Protein AF-A0A1A0IDU6-F1 (afdb_monomer_lite)

pLDDT: mean 81.53, std 18.9, range [41.06, 97.12]

Radius of gyration: 13.19 Å; chains: 1; bounding box: 35×31×33 Å

Sequence (106 aa):
MSLPLAAIFTNLSGYRHVVATPLLAELARAATFGQVDTVIIDMSAHVAGHIDIAGALVLDPADDLDALEEIARAALGPGARVMSVRSDDLPDGVSAAGLLRFATEG

Secondary structure (DSSP, 8-state):
-PPPHHHHHHHHTTTT-----S-HHHHHHHHHTT-EEEEEEETT---BEEE-TTS-EEE-TT-SSBHHHHHHHHHHTTT-EEEEE-GGGSPTT-SEEEEESSPPP-

Foldseek 3Di:
DDDQLAVVLVVCVVVPWFDFPQDLLVLQQCLLVLFFQEKEFAPPDFFAFAADNNSGTDGDPPHPDGSSVRSVVSNPVSPHHYHHDHPVSHPPPGRMGTGGPDDDDD

Structure (mmCIF, N/CA/C/O backbone):
data_AF-A0A1A0IDU6-F1
#
_entry.id   AF-A0A1A0IDU6-F1
#
loop_
_atom_site.group_PDB
_atom_site.id
_atom_site.type_symbol
_atom_site.label_atom_id
_atom_site.label_alt_id
_atom_site.label_comp_id
_atom_site.label_asym_id
_atom_site.label_entity_id
_atom_site.label_seq_id
_atom_site.pdbx_PDB_ins_code
_atom_site.Cartn_x
_atom_site.Cartn_y
_atom_site.Cartn_z
_atom_site.occupancy
_atom_site.B_iso_or_equiv
_atom_site.auth_seq_id
_atom_site.auth_comp_id
_atom_site.auth_asym_id
_atom_site.auth_atom_id
_atom_site.pdbx_PDB_model_num
ATOM 1 N N . MET A 1 1 ? -13.337 -18.283 19.925 1.00 43.88 1 MET A N 1
ATOM 2 C CA . MET A 1 1 ? -13.246 -18.785 18.539 1.00 43.88 1 MET A CA 1
ATOM 3 C C . MET A 1 1 ? -12.796 -17.609 17.687 1.00 43.88 1 MET A C 1
ATOM 5 O O . MET A 1 1 ? -13.541 -16.643 17.619 1.00 43.88 1 MET A O 1
ATOM 9 N N . SER A 1 2 ? -11.550 -17.605 17.201 1.00 47.34 2 SER A N 1
ATOM 10 C CA . SER A 1 2 ? -11.025 -16.503 16.377 1.00 47.34 2 SER A CA 1
ATOM 11 C C . SER A 1 2 ? -11.641 -16.600 14.986 1.00 47.34 2 SER A C 1
ATOM 13 O O . SER A 1 2 ? -11.644 -17.686 14.412 1.00 47.34 2 SER A O 1
ATOM 15 N N . LEU A 1 3 ? -12.190 -15.504 14.467 1.00 49.91 3 LEU A N 1
ATOM 16 C CA . LEU A 1 3 ? -12.615 -15.447 13.070 1.00 49.91 3 LEU A CA 1
ATOM 17 C C . LEU A 1 3 ? -11.369 -15.426 12.166 1.00 49.91 3 LEU A C 1
ATOM 19 O O . LEU A 1 3 ? -10.355 -14.853 12.576 1.00 49.91 3 LEU A O 1
ATOM 23 N N . PRO A 1 4 ? -11.422 -16.032 10.966 1.00 61.47 4 PRO A N 1
ATOM 24 C CA . PRO A 1 4 ? -10.371 -15.853 9.968 1.00 61.47 4 PRO A CA 1
ATOM 25 C C . PRO A 1 4 ? -10.311 -14.381 9.534 1.00 61.47 4 PRO A C 1
ATOM 27 O O . PRO A 1 4 ? -11.337 -13.694 9.520 1.00 61.47 4 PRO A O 1
ATOM 30 N N . LEU A 1 5 ? -9.122 -13.883 9.187 1.00 55.62 5 LEU A N 1
ATOM 31 C CA . LEU A 1 5 ? -8.897 -12.466 8.860 1.00 55.62 5 LEU A CA 1
ATOM 32 C C . LEU A 1 5 ? -9.762 -12.004 7.672 1.00 55.62 5 LEU A C 1
ATOM 34 O O . LEU A 1 5 ? -10.368 -10.934 7.731 1.00 55.62 5 LEU A O 1
ATOM 38 N N . ALA A 1 6 ? -9.962 -12.867 6.675 1.00 54.88 6 ALA A N 1
ATOM 39 C CA . ALA A 1 6 ? -10.887 -12.639 5.563 1.00 54.88 6 ALA A CA 1
ATOM 40 C C . ALA A 1 6 ? -12.344 -12.391 6.021 1.00 54.88 6 ALA A C 1
ATOM 42 O O . ALA A 1 6 ? -13.056 -11.532 5.487 1.00 54.88 6 ALA A O 1
ATOM 43 N N . ALA A 1 7 ? -12.796 -13.090 7.070 1.00 55.00 7 ALA A N 1
ATOM 44 C CA . ALA A 1 7 ? -14.119 -12.865 7.649 1.00 55.00 7 ALA A CA 1
ATOM 45 C C . ALA A 1 7 ? -14.187 -11.552 8.438 1.00 55.00 7 ALA A C 1
ATOM 47 O O . ALA A 1 7 ? -15.263 -10.967 8.501 1.00 55.00 7 ALA A O 1
ATOM 48 N N . ILE A 1 8 ? -13.073 -11.060 8.995 1.00 59.84 8 ILE A N 1
ATOM 49 C CA . ILE A 1 8 ? -13.001 -9.736 9.632 1.00 59.84 8 ILE A CA 1
ATOM 50 C C . ILE A 1 8 ? -13.205 -8.644 8.579 1.00 59.84 8 ILE A C 1
ATOM 52 O O . ILE A 1 8 ? -14.052 -7.782 8.784 1.00 59.84 8 ILE A O 1
ATOM 56 N N . PHE A 1 9 ? -12.548 -8.719 7.419 1.00 55.53 9 PHE A N 1
ATOM 57 C CA . PHE A 1 9 ? -12.796 -7.786 6.309 1.00 55.53 9 PHE A CA 1
ATOM 58 C C . PHE A 1 9 ? -14.254 -7.795 5.844 1.00 55.53 9 PHE A C 1
ATOM 60 O O . PHE A 1 9 ? -14.873 -6.742 5.684 1.00 55.53 9 PHE A O 1
ATOM 67 N N . THR A 1 10 ? -14.825 -8.992 5.700 1.00 53.00 10 THR A N 1
ATOM 68 C CA . THR A 1 10 ? -16.220 -9.161 5.282 1.00 53.00 10 THR A CA 1
ATOM 69 C C . THR A 1 10 ? -17.189 -8.613 6.338 1.00 53.00 10 THR A C 1
ATOM 71 O O . THR A 1 10 ? -18.144 -7.926 5.991 1.00 53.00 10 THR A O 1
ATOM 74 N N . ASN A 1 11 ? -16.933 -8.825 7.635 1.00 45.28 11 ASN A N 1
ATOM 75 C CA . ASN A 1 11 ? -17.776 -8.291 8.717 1.00 45.28 11 ASN A CA 1
ATOM 76 C C . ASN A 1 11 ? -17.624 -6.772 8.886 1.00 45.28 11 ASN A C 1
ATOM 78 O O . ASN A 1 11 ? -18.594 -6.066 9.156 1.00 45.28 11 ASN A O 1
ATOM 82 N N . LEU A 1 12 ? -16.412 -6.251 8.696 1.00 51.47 12 LEU A N 1
ATOM 83 C CA . LEU A 1 12 ? -16.124 -4.826 8.800 1.00 51.47 12 LEU A CA 1
ATOM 84 C C . LEU A 1 12 ? -16.640 -4.028 7.587 1.00 51.47 12 LEU A C 1
ATOM 86 O O . LEU A 1 12 ? -16.840 -2.823 7.714 1.00 51.47 12 LEU A O 1
ATOM 90 N N . SER A 1 13 ? -16.972 -4.670 6.459 1.00 44.91 13 SER A N 1
ATOM 91 C CA . SER A 1 13 ? -17.731 -4.019 5.375 1.00 44.91 13 SER A CA 1
ATOM 92 C C . SER A 1 13 ? -19.132 -3.552 5.818 1.00 44.91 13 SER A C 1
ATOM 94 O O . SER A 1 13 ? -19.661 -2.583 5.277 1.00 44.91 13 SER A O 1
ATOM 96 N N . GLY A 1 14 ? -19.701 -4.162 6.870 1.00 41.06 14 GLY A N 1
ATOM 97 C CA . GLY A 1 14 ? -20.899 -3.669 7.564 1.00 41.06 14 GLY A CA 1
ATOM 98 C C . GLY A 1 14 ? -20.626 -2.506 8.532 1.00 41.06 14 GLY A C 1
ATOM 99 O O . GLY A 1 14 ? -21.524 -1.719 8.830 1.00 41.06 14 GLY A O 1
ATOM 100 N N . TYR A 1 15 ? -19.377 -2.338 8.977 1.00 41.81 15 TYR A N 1
ATOM 101 C CA . TYR A 1 15 ? -18.899 -1.230 9.809 1.00 41.81 15 TYR A CA 1
ATOM 102 C C . TYR A 1 15 ? -18.290 -0.112 8.951 1.00 41.81 15 TYR A C 1
ATOM 104 O O . TYR A 1 15 ? -17.122 0.209 9.093 1.00 41.81 15 TYR A O 1
ATOM 112 N N . ARG A 1 16 ? -19.098 0.487 8.069 1.00 42.47 16 ARG A N 1
ATOM 113 C CA . ARG A 1 16 ? -18.974 1.827 7.438 1.00 42.47 16 ARG A CA 1
ATOM 114 C C . ARG A 1 16 ? -17.626 2.351 6.883 1.00 42.47 16 ARG A C 1
ATOM 116 O O . ARG A 1 16 ? -17.654 3.441 6.323 1.00 42.47 16 ARG A O 1
ATOM 123 N N . HIS A 1 17 ? -16.494 1.653 6.974 1.00 46.72 17 HIS A N 1
ATOM 124 C CA . HIS A 1 17 ? -15.165 2.203 6.653 1.00 46.72 17 HIS A CA 1
ATOM 125 C C . HIS A 1 17 ? -14.143 1.160 6.157 1.00 46.72 17 HIS A C 1
ATOM 127 O O . HIS A 1 17 ? -12.942 1.424 6.170 1.00 46.72 17 HIS A O 1
ATOM 133 N N . VAL A 1 18 ? -14.582 -0.016 5.694 1.00 41.09 18 VAL A N 1
ATOM 134 C CA . VAL A 1 18 ? -13.692 -0.933 4.959 1.00 41.09 18 VAL A CA 1
ATOM 135 C C . VAL A 1 18 ? -13.839 -0.686 3.480 1.00 41.09 18 VAL A C 1
ATOM 137 O O . VAL A 1 18 ? -14.758 -1.184 2.836 1.00 41.09 18 VAL A O 1
ATOM 140 N N . VAL A 1 19 ? -12.911 0.103 2.955 1.00 42.31 19 VAL A N 1
ATOM 141 C CA . VAL A 1 19 ? -12.672 0.183 1.523 1.00 42.31 19 VAL A CA 1
ATOM 142 C C . VAL A 1 19 ? -11.526 -0.777 1.243 1.00 42.31 19 VAL A C 1
ATOM 144 O O . VAL A 1 19 ? -10.361 -0.437 1.419 1.00 42.31 19 VAL A O 1
ATOM 147 N N . ALA A 1 20 ? -11.856 -2.003 0.844 1.00 44.94 20 ALA A N 1
ATOM 148 C CA . ALA A 1 20 ? -10.885 -2.845 0.165 1.00 44.94 20 ALA A CA 1
ATOM 149 C C . ALA A 1 20 ? -10.649 -2.193 -1.201 1.00 44.94 20 ALA A C 1
ATOM 151 O O . ALA A 1 20 ? -11.410 -2.439 -2.129 1.00 44.94 20 ALA A O 1
ATOM 152 N N . THR A 1 21 ? -9.689 -1.270 -1.297 1.00 48.62 21 THR A N 1
ATOM 153 C CA . THR A 1 21 ? -9.335 -0.629 -2.566 1.00 48.62 21 THR A CA 1
ATOM 154 C C . THR A 1 21 ? -8.742 -1.715 -3.467 1.00 48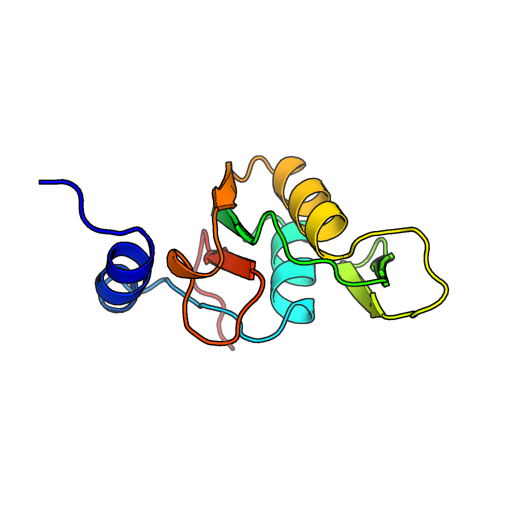.62 21 THR A C 1
ATOM 156 O O . THR A 1 21 ? -7.639 -2.183 -3.172 1.00 48.62 21 THR A O 1
ATOM 159 N N . PRO A 1 22 ? -9.425 -2.152 -4.543 1.00 53.91 22 PRO A N 1
ATOM 160 C CA . PRO A 1 22 ? -8.906 -3.203 -5.422 1.00 53.91 22 PRO A CA 1
ATOM 161 C C . PRO A 1 22 ? -7.662 -2.742 -6.198 1.00 53.91 22 PRO A C 1
ATOM 163 O O . PRO A 1 22 ? -7.018 -3.532 -6.882 1.00 53.91 22 PRO A O 1
ATOM 166 N N . LEU A 1 23 ? -7.322 -1.454 -6.108 1.00 75.88 23 LEU A N 1
ATOM 167 C CA . LEU A 1 23 ? -6.238 -0.824 -6.833 1.00 75.88 23 LEU A CA 1
ATOM 168 C C . LEU A 1 23 ? -5.133 -0.433 -5.852 1.00 75.88 23 LEU A C 1
ATOM 170 O O . LEU A 1 23 ? -5.285 0.497 -5.061 1.00 75.88 23 LEU A O 1
ATOM 174 N N . LEU A 1 24 ? -3.985 -1.104 -5.957 1.00 89.38 24 LEU A N 1
ATOM 175 C CA . LEU A 1 24 ? -2.765 -0.777 -5.208 1.00 89.38 24 LEU A CA 1
ATOM 176 C C . LEU A 1 24 ? -2.394 0.713 -5.297 1.00 89.38 24 LEU A C 1
ATOM 178 O O . LEU A 1 24 ? -1.853 1.266 -4.347 1.00 89.38 24 LEU A O 1
ATOM 182 N N . ALA A 1 25 ? -2.733 1.382 -6.403 1.00 90.81 25 ALA A N 1
ATOM 183 C CA . ALA A 1 25 ? -2.516 2.815 -6.584 1.00 90.81 25 ALA A CA 1
ATOM 184 C C . ALA A 1 25 ? -3.310 3.687 -5.592 1.00 90.81 25 ALA A C 1
ATOM 186 O O . ALA A 1 25 ? -2.793 4.688 -5.096 1.00 90.81 25 ALA A O 1
ATOM 187 N N . GLU A 1 26 ? -4.550 3.314 -5.273 1.00 89.69 26 GLU A N 1
ATOM 188 C CA . GLU A 1 26 ? -5.356 4.031 -4.278 1.00 89.69 26 GLU A CA 1
ATOM 189 C C . GLU A 1 26 ? -4.809 3.797 -2.873 1.00 89.69 26 GLU A C 1
ATOM 191 O O . GLU A 1 26 ? -4.673 4.744 -2.098 1.00 89.69 26 GLU A O 1
ATOM 196 N N . LEU A 1 27 ? -4.432 2.551 -2.571 1.00 91.38 27 LEU A N 1
ATOM 197 C CA . LEU A 1 27 ? -3.835 2.192 -1.290 1.00 91.38 27 LEU A CA 1
ATOM 198 C C . LEU A 1 27 ? -2.500 2.915 -1.070 1.00 91.38 27 LEU A C 1
ATOM 200 O O . LEU A 1 27 ? -2.281 3.461 0.009 1.00 91.38 27 LEU A O 1
ATOM 204 N N . ALA A 1 28 ? -1.647 2.982 -2.097 1.00 94.69 28 ALA A N 1
ATOM 205 C CA . ALA A 1 28 ? -0.398 3.742 -2.092 1.00 94.69 28 ALA A CA 1
ATOM 206 C C . ALA A 1 28 ? -0.646 5.218 -1.767 1.00 94.69 28 ALA A C 1
ATOM 208 O O . ALA A 1 28 ? -0.038 5.774 -0.852 1.00 94.69 28 ALA A O 1
ATOM 209 N N . ARG A 1 29 ? -1.609 5.840 -2.452 1.00 93.56 29 ARG A N 1
ATOM 210 C CA . ARG A 1 29 ? -1.947 7.248 -2.239 1.00 93.56 29 ARG A CA 1
ATOM 211 C C . ARG A 1 29 ? -2.511 7.497 -0.839 1.00 93.56 29 ARG A C 1
ATOM 213 O O . ARG A 1 29 ? -2.085 8.431 -0.161 1.00 93.56 29 ARG A O 1
ATOM 220 N N . ALA A 1 30 ? -3.427 6.648 -0.380 1.00 92.50 30 ALA A N 1
ATOM 221 C CA . ALA A 1 30 ? -3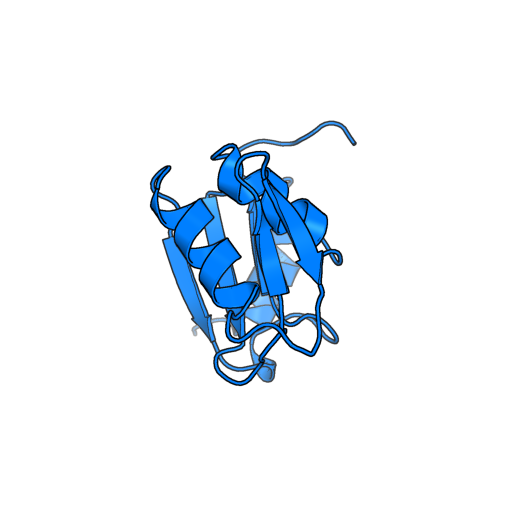.999 6.732 0.960 1.00 92.50 30 ALA A CA 1
ATOM 222 C C . ALA A 1 30 ? -2.930 6.541 2.052 1.00 92.50 30 ALA A C 1
ATOM 224 O O . ALA A 1 30 ? -2.937 7.266 3.051 1.00 92.50 30 ALA A O 1
ATOM 225 N N . ALA A 1 31 ? -1.997 5.603 1.860 1.00 94.44 31 ALA A N 1
ATOM 226 C CA . ALA A 1 31 ? -0.880 5.357 2.768 1.00 94.44 31 ALA A CA 1
ATOM 227 C C . ALA A 1 31 ? 0.037 6.583 2.864 1.00 94.44 31 ALA A C 1
ATOM 229 O O . ALA A 1 31 ? 0.278 7.073 3.968 1.00 94.44 31 ALA A O 1
ATOM 230 N N . THR A 1 32 ? 0.452 7.142 1.723 1.00 95.56 32 THR A N 1
ATOM 231 C CA . THR A 1 32 ? 1.301 8.342 1.658 1.00 95.56 32 THR A CA 1
ATOM 232 C C . THR A 1 32 ? 0.676 9.543 2.366 1.00 95.56 32 THR A C 1
ATOM 234 O O . THR A 1 32 ? 1.375 10.289 3.050 1.00 95.56 32 THR A O 1
ATOM 237 N N . PHE A 1 33 ? -0.645 9.718 2.270 1.00 94.06 33 PHE A N 1
ATOM 238 C CA . PHE A 1 33 ? -1.354 10.814 2.939 1.00 94.06 33 PHE A CA 1
ATOM 239 C C . PHE A 1 33 ? -1.841 10.485 4.360 1.00 94.06 33 PHE A C 1
ATOM 241 O O . PHE A 1 33 ? -2.605 11.257 4.939 1.00 94.06 33 PHE A O 1
ATOM 248 N N . GLY A 1 34 ? -1.413 9.361 4.945 1.00 93.81 34 GLY A N 1
ATOM 249 C CA . GLY A 1 34 ? -1.748 8.992 6.325 1.00 93.81 34 GLY A CA 1
ATOM 250 C C . GLY A 1 34 ? -3.229 8.701 6.560 1.00 93.81 34 GLY A C 1
ATOM 251 O O . GLY A 1 34 ? -3.713 8.815 7.686 1.00 93.81 34 GLY A O 1
ATOM 252 N N . GLN A 1 35 ? -3.954 8.330 5.506 1.00 93.19 35 GLN A N 1
ATOM 253 C CA . GLN A 1 35 ? -5.385 8.032 5.550 1.00 93.19 35 GLN A CA 1
ATOM 254 C C . GLN A 1 35 ? -5.667 6.584 5.961 1.00 93.19 35 GLN A C 1
ATOM 256 O O . GLN A 1 35 ? -6.814 6.246 6.240 1.00 93.19 35 GLN A O 1
ATOM 261 N N . VAL A 1 36 ? -4.641 5.734 6.025 1.00 92.62 36 VAL A N 1
ATOM 262 C CA . VAL A 1 36 ? -4.757 4.311 6.362 1.00 92.62 36 VAL A CA 1
ATOM 263 C C . VAL A 1 36 ? -4.490 4.085 7.853 1.00 92.62 36 VAL A C 1
ATOM 265 O O . VAL A 1 36 ? -3.524 4.600 8.422 1.00 92.62 36 VAL A O 1
ATOM 268 N N . ASP A 1 37 ? -5.373 3.341 8.511 1.00 92.69 37 ASP A N 1
ATOM 269 C CA . ASP A 1 37 ? -5.202 2.845 9.880 1.00 92.69 37 ASP A CA 1
ATOM 270 C C . ASP A 1 37 ? -4.357 1.568 9.892 1.00 92.69 37 ASP A C 1
ATOM 272 O O . ASP A 1 37 ? -3.391 1.464 10.648 1.00 92.69 37 ASP A O 1
ATOM 276 N N . THR A 1 38 ? -4.700 0.617 9.022 1.00 92.62 38 THR A N 1
ATOM 277 C CA . THR A 1 38 ? -4.041 -0.687 8.926 1.00 92.62 38 THR A CA 1
ATOM 278 C C . THR A 1 38 ? -3.860 -1.084 7.460 1.00 92.62 38 THR A C 1
ATOM 280 O O . THR A 1 38 ? -4.818 -1.041 6.691 1.00 92.62 38 THR A O 1
ATOM 283 N N . VAL A 1 39 ? -2.647 -1.491 7.084 1.00 93.25 39 VAL A N 1
ATOM 284 C CA . VAL A 1 39 ? -2.315 -2.139 5.807 1.00 93.25 39 VAL A CA 1
ATOM 285 C C . VAL A 1 39 ? -2.116 -3.629 6.051 1.00 93.25 39 VAL A C 1
ATOM 287 O O . VAL A 1 39 ? -1.433 -4.025 6.997 1.00 93.25 39 VAL A O 1
ATOM 290 N N . ILE A 1 40 ? -2.691 -4.455 5.185 1.00 92.69 40 ILE A N 1
ATOM 291 C CA . ILE A 1 40 ? -2.538 -5.907 5.202 1.00 92.69 40 ILE A CA 1
ATOM 292 C C . ILE A 1 40 ? -1.991 -6.325 3.838 1.00 92.69 40 ILE A C 1
ATOM 294 O O . ILE A 1 40 ? -2.602 -6.000 2.825 1.00 92.69 40 ILE A O 1
ATOM 298 N N . ILE A 1 41 ? -0.847 -7.006 3.812 1.00 93.50 41 ILE A N 1
ATOM 299 C CA . ILE A 1 41 ? -0.163 -7.448 2.586 1.00 93.50 41 ILE A CA 1
ATOM 300 C C . ILE A 1 41 ? -0.017 -8.968 2.564 1.00 93.50 41 ILE A C 1
ATOM 302 O O . ILE A 1 41 ? 0.216 -9.586 3.608 1.00 93.50 41 ILE A O 1
ATOM 306 N N . ASP A 1 42 ? -0.125 -9.568 1.381 1.00 92.69 42 ASP A N 1
ATOM 307 C CA . ASP A 1 42 ? 0.246 -10.966 1.172 1.00 92.69 42 ASP A CA 1
ATOM 308 C C . ASP A 1 42 ? 1.768 -11.104 1.265 1.00 92.69 42 ASP A C 1
ATOM 310 O O . ASP A 1 42 ? 2.512 -10.504 0.496 1.00 92.69 42 ASP A O 1
ATOM 314 N N . MET A 1 43 ? 2.231 -11.929 2.199 1.00 91.19 43 MET A N 1
ATOM 315 C CA . MET A 1 43 ? 3.648 -12.197 2.439 1.00 91.19 43 MET A CA 1
ATOM 316 C C . MET A 1 43 ? 4.356 -12.932 1.298 1.00 91.19 43 MET A C 1
ATOM 318 O O . MET A 1 43 ? 5.577 -13.057 1.320 1.00 91.19 43 MET A O 1
ATOM 322 N N . SER A 1 44 ? 3.592 -13.521 0.379 1.00 93.19 44 SER A N 1
ATOM 323 C CA . SER A 1 44 ? 4.121 -14.322 -0.730 1.00 93.19 44 SER A CA 1
ATOM 324 C C . SER A 1 44 ? 3.975 -13.611 -2.075 1.00 93.19 44 SER A C 1
ATOM 326 O O . SER A 1 44 ? 4.499 -14.102 -3.076 1.00 93.19 44 SER A O 1
ATOM 328 N N . ALA A 1 45 ? 3.250 -12.491 -2.111 1.00 92.00 45 ALA A N 1
ATOM 329 C CA . ALA A 1 45 ? 3.091 -11.693 -3.311 1.00 92.00 45 ALA A CA 1
ATOM 330 C C . ALA A 1 45 ? 4.299 -10.776 -3.497 1.00 92.00 45 ALA A C 1
ATOM 332 O O . ALA A 1 45 ? 4.895 -10.307 -2.534 1.00 92.00 45 ALA A O 1
ATOM 333 N N . HIS A 1 46 ? 4.618 -10.513 -4.758 1.00 94.06 46 HIS A N 1
ATOM 334 C CA . HIS A 1 46 ? 5.631 -9.551 -5.147 1.00 94.06 46 HIS A CA 1
ATOM 335 C C . HIS A 1 46 ? 5.092 -8.734 -6.315 1.00 94.06 46 HIS A C 1
ATOM 337 O O . HIS A 1 46 ? 4.575 -9.305 -7.284 1.00 94.06 46 HIS A O 1
ATOM 343 N N . VAL A 1 47 ? 5.181 -7.408 -6.219 1.00 93.50 47 VAL A N 1
ATOM 344 C CA . VAL A 1 47 ? 4.728 -6.495 -7.271 1.00 93.50 47 VAL A CA 1
ATOM 345 C C . VAL A 1 47 ? 5.867 -5.545 -7.612 1.00 93.50 47 VAL A C 1
ATOM 347 O O . VAL A 1 47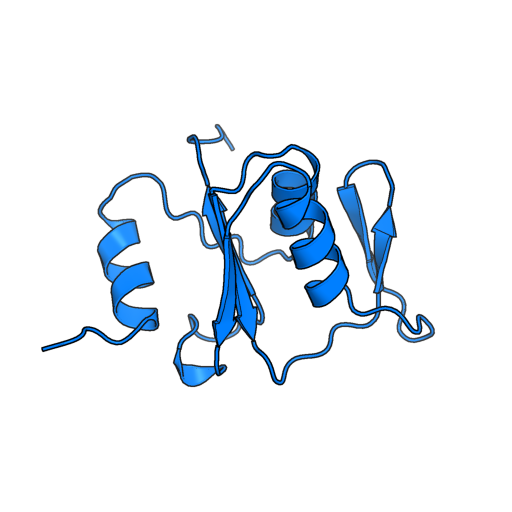 ? 6.101 -4.587 -6.887 1.00 93.50 47 VAL A O 1
ATOM 350 N N . ALA A 1 48 ? 6.549 -5.799 -8.731 1.00 95.81 48 ALA A N 1
ATOM 351 C CA . ALA A 1 48 ? 7.654 -4.960 -9.189 1.00 95.81 48 ALA A CA 1
ATOM 352 C C . ALA A 1 48 ? 7.186 -3.515 -9.443 1.00 95.81 48 ALA A C 1
ATOM 354 O O . ALA A 1 48 ? 6.289 -3.265 -10.263 1.00 95.81 48 ALA A O 1
ATOM 355 N N . GLY A 1 49 ? 7.771 -2.575 -8.705 1.00 95.75 49 GLY A N 1
ATOM 356 C CA . GLY A 1 49 ? 7.452 -1.158 -8.793 1.00 95.75 49 GLY A CA 1
ATOM 357 C C . GLY A 1 49 ? 7.715 -0.397 -7.498 1.00 95.75 49 GLY A C 1
ATOM 358 O O . GLY A 1 49 ? 8.071 -0.962 -6.467 1.00 95.75 49 GLY A O 1
ATOM 359 N N . HIS A 1 50 ? 7.472 0.910 -7.539 1.00 97.00 50 HIS A N 1
ATOM 360 C CA . HIS A 1 50 ? 7.716 1.808 -6.417 1.00 97.00 50 HIS A CA 1
ATOM 361 C C . HIS A 1 50 ? 6.619 2.858 -6.250 1.00 97.00 50 HIS A C 1
ATOM 363 O O . HIS A 1 50 ? 5.748 3.036 -7.103 1.00 97.00 50 HIS A O 1
ATOM 369 N N . ILE A 1 51 ? 6.671 3.576 -5.128 1.00 96.19 51 ILE A N 1
ATOM 370 C CA . ILE A 1 51 ? 5.810 4.731 -4.870 1.00 96.19 51 ILE A CA 1
ATOM 371 C C . ILE A 1 51 ? 6.650 5.999 -4.955 1.00 96.19 51 ILE A C 1
ATOM 373 O O . ILE A 1 51 ? 7.676 6.122 -4.282 1.00 96.19 51 ILE A O 1
ATOM 377 N N . ASP A 1 52 ? 6.205 6.961 -5.758 1.00 95.19 52 ASP A N 1
ATOM 378 C CA . ASP A 1 52 ? 6.845 8.269 -5.821 1.00 95.19 52 ASP A CA 1
ATOM 379 C C . ASP A 1 52 ? 6.534 9.136 -4.583 1.00 95.19 52 ASP A C 1
ATOM 381 O O . ASP A 1 52 ? 5.712 8.816 -3.722 1.00 95.19 52 ASP A O 1
ATOM 385 N N . ILE A 1 53 ? 7.172 10.302 -4.489 1.00 92.06 53 ILE A N 1
ATOM 386 C CA . ILE A 1 53 ? 6.978 11.197 -3.340 1.00 92.06 53 ILE A CA 1
ATOM 387 C C . ILE A 1 53 ? 5.555 11.779 -3.230 1.00 92.06 53 ILE A C 1
ATOM 389 O O . ILE A 1 53 ? 5.168 12.255 -2.164 1.00 92.06 53 ILE A O 1
ATOM 393 N N . ALA A 1 54 ? 4.771 11.751 -4.309 1.00 93.00 54 ALA A N 1
ATOM 394 C CA . ALA A 1 54 ? 3.381 12.199 -4.338 1.00 93.00 54 ALA A CA 1
ATOM 395 C C . ALA A 1 54 ? 2.381 11.064 -4.031 1.00 93.00 54 ALA A C 1
ATOM 397 O O . ALA A 1 54 ? 1.167 11.303 -4.019 1.00 93.00 54 ALA A O 1
ATOM 398 N N . GLY A 1 55 ? 2.867 9.846 -3.770 1.00 92.31 55 GLY A N 1
ATOM 399 C CA . GLY A 1 55 ? 2.044 8.671 -3.505 1.00 92.31 55 GLY A CA 1
ATOM 400 C C . GLY A 1 55 ? 1.508 7.990 -4.762 1.00 92.31 55 GLY A C 1
ATOM 401 O O . GLY A 1 55 ? 0.551 7.225 -4.660 1.00 92.31 55 GLY A O 1
ATOM 402 N N . ALA A 1 56 ? 2.064 8.283 -5.940 1.00 94.81 56 ALA A N 1
ATOM 403 C CA . ALA A 1 56 ? 1.717 7.583 -7.168 1.00 94.81 56 ALA A CA 1
ATOM 404 C C . ALA A 1 56 ? 2.470 6.251 -7.251 1.00 94.81 56 ALA A C 1
ATOM 406 O O . ALA A 1 56 ? 3.684 6.198 -7.061 1.00 94.81 56 ALA A O 1
ATOM 407 N N . LEU A 1 57 ? 1.735 5.181 -7.557 1.00 94.56 57 LEU A N 1
ATOM 408 C CA . LEU A 1 57 ? 2.306 3.869 -7.843 1.00 94.56 57 LEU A CA 1
ATOM 409 C C . LEU A 1 57 ? 2.861 3.844 -9.270 1.00 94.56 57 LEU A C 1
ATOM 411 O O . LEU A 1 57 ? 2.124 4.084 -10.229 1.00 94.56 57 LEU A O 1
ATOM 415 N N . VAL A 1 58 ? 4.137 3.498 -9.400 1.00 94.88 58 VAL A N 1
ATOM 416 C CA . VAL A 1 58 ? 4.828 3.289 -10.671 1.00 94.88 58 VAL A CA 1
ATOM 417 C C . VAL A 1 58 ? 5.160 1.806 -10.782 1.00 94.88 58 VAL A C 1
ATOM 419 O O . VAL A 1 58 ? 5.934 1.283 -9.988 1.00 94.88 58 VAL A O 1
ATOM 422 N N . LEU A 1 59 ? 4.546 1.125 -11.751 1.00 92.75 59 LEU A N 1
ATOM 423 C CA . LEU A 1 59 ? 4.819 -0.283 -12.038 1.00 92.75 59 LEU A CA 1
ATOM 424 C C . LEU A 1 59 ? 5.862 -0.383 -13.146 1.00 92.75 59 LEU A C 1
ATOM 426 O O . LEU A 1 59 ? 5.637 0.113 -14.253 1.00 92.75 59 LEU A O 1
ATOM 430 N N . ASP A 1 60 ? 6.963 -1.061 -12.854 1.00 91.50 60 ASP A N 1
ATOM 431 C CA . ASP A 1 60 ? 8.024 -1.342 -13.812 1.00 91.50 60 ASP A CA 1
ATOM 432 C C . ASP A 1 60 ? 8.576 -2.754 -13.539 1.00 91.50 60 ASP A C 1
ATOM 434 O O . ASP A 1 60 ? 9.102 -3.003 -12.458 1.00 91.50 60 ASP A O 1
ATOM 438 N N . PRO A 1 61 ? 8.463 -3.704 -14.488 1.00 89.12 61 PRO A N 1
ATOM 439 C CA . PRO A 1 61 ? 9.008 -5.053 -14.330 1.00 89.12 61 PRO A CA 1
ATOM 440 C C . PRO A 1 61 ? 10.533 -5.117 -14.170 1.00 89.12 61 PRO A C 1
ATOM 442 O O . PRO A 1 61 ? 11.047 -6.176 -13.819 1.00 89.12 61 PRO A O 1
ATOM 445 N N . ALA A 1 62 ? 11.252 -4.043 -14.509 1.00 94.06 62 ALA A N 1
ATOM 446 C CA . ALA A 1 62 ? 12.694 -3.926 -14.320 1.00 94.06 62 ALA A CA 1
ATOM 447 C C . ALA A 1 62 ? 13.073 -3.282 -12.976 1.00 94.06 62 ALA A C 1
ATOM 449 O O . ALA A 1 62 ? 14.263 -3.114 -12.710 1.00 94.06 62 ALA A O 1
ATOM 450 N N . ASP A 1 63 ? 12.089 -2.894 -12.164 1.00 92.06 63 ASP A N 1
ATOM 451 C CA . ASP A 1 63 ? 12.326 -2.358 -10.831 1.00 92.06 63 ASP A CA 1
ATOM 452 C C . ASP A 1 63 ? 12.739 -3.475 -9.868 1.00 92.06 63 ASP A C 1
ATOM 454 O O . ASP A 1 63 ? 12.166 -4.565 -9.874 1.00 92.06 63 ASP A O 1
ATOM 458 N N . ASP A 1 64 ? 13.718 -3.178 -9.017 1.00 93.81 64 ASP A N 1
ATOM 459 C CA . ASP A 1 64 ? 14.163 -4.080 -7.952 1.00 93.81 64 ASP A CA 1
ATOM 460 C C . ASP A 1 64 ? 13.348 -3.875 -6.659 1.00 93.81 64 ASP A C 1
ATOM 462 O O . ASP A 1 64 ? 13.539 -4.595 -5.675 1.00 93.81 64 ASP A O 1
ATOM 466 N N . LEU A 1 65 ? 12.465 -2.870 -6.634 1.00 95.81 65 LEU A N 1
ATOM 467 C CA . LEU A 1 65 ? 11.588 -2.566 -5.508 1.00 95.81 65 LEU A CA 1
ATOM 468 C C . LEU A 1 65 ? 10.268 -3.340 -5.574 1.00 95.81 65 LEU A C 1
ATOM 470 O O . LEU A 1 65 ? 9.739 -3.650 -6.643 1.00 95.81 65 LEU A O 1
ATOM 474 N N . ASP A 1 66 ? 9.720 -3.614 -4.390 1.00 96.12 66 ASP A N 1
ATOM 475 C CA . ASP A 1 66 ? 8.388 -4.183 -4.231 1.00 96.12 66 ASP A CA 1
ATOM 476 C C . ASP A 1 66 ? 7.389 -3.094 -3.835 1.00 96.12 66 ASP A C 1
ATOM 478 O O . ASP A 1 66 ? 7.457 -2.511 -2.747 1.00 96.12 66 ASP A O 1
ATOM 482 N N . ALA A 1 67 ? 6.402 -2.860 -4.694 1.00 95.88 67 ALA A N 1
ATOM 483 C CA . ALA A 1 67 ? 5.338 -1.907 -4.448 1.00 95.88 67 ALA A CA 1
ATOM 484 C C . ALA A 1 67 ? 4.571 -2.213 -3.152 1.00 95.88 67 ALA A C 1
ATOM 486 O O . ALA A 1 67 ? 4.123 -1.283 -2.484 1.00 95.88 67 ALA A O 1
ATOM 487 N N . LEU A 1 68 ? 4.423 -3.484 -2.758 1.00 95.88 68 LEU A N 1
ATOM 488 C CA . LEU A 1 68 ? 3.756 -3.851 -1.505 1.00 95.88 68 LEU A CA 1
ATOM 489 C C . LEU A 1 68 ? 4.561 -3.392 -0.285 1.00 95.88 68 LEU A C 1
ATOM 491 O O . LEU A 1 68 ? 3.990 -2.871 0.680 1.00 95.88 68 LEU A O 1
ATOM 495 N N . GLU A 1 69 ? 5.885 -3.532 -0.342 1.00 95.88 69 GLU A N 1
ATOM 496 C CA . GLU A 1 69 ? 6.790 -3.047 0.699 1.00 95.88 69 GLU A CA 1
ATOM 497 C C . GLU A 1 69 ? 6.825 -1.518 0.734 1.00 95.88 69 GLU A C 1
ATOM 499 O O . GLU A 1 69 ? 6.789 -0.927 1.815 1.00 95.88 69 GLU A O 1
ATOM 504 N N . GLU A 1 70 ? 6.796 -0.859 -0.426 1.00 97.12 70 GLU A N 1
ATOM 505 C CA . GLU A 1 70 ? 6.720 0.599 -0.501 1.00 97.12 70 GLU A CA 1
ATOM 506 C C . GLU A 1 70 ? 5.405 1.132 0.085 1.00 97.12 70 GLU A C 1
ATOM 508 O O . GLU A 1 70 ? 5.422 2.125 0.818 1.00 97.12 70 GLU A O 1
ATOM 513 N N . ILE A 1 71 ? 4.271 0.454 -0.152 1.00 96.00 71 ILE A N 1
ATOM 514 C CA . ILE A 1 71 ? 2.975 0.795 0.463 1.00 96.00 71 ILE A CA 1
ATOM 515 C C . ILE A 1 71 ? 3.070 0.649 1.983 1.00 96.00 71 ILE A C 1
ATOM 517 O O . ILE A 1 71 ? 2.655 1.548 2.722 1.00 96.00 71 ILE A O 1
ATOM 521 N N . ALA A 1 72 ? 3.632 -0.461 2.465 1.00 96.69 72 ALA A N 1
ATOM 522 C CA . ALA A 1 72 ? 3.833 -0.684 3.891 1.00 96.69 72 ALA A CA 1
ATOM 523 C C . ALA A 1 72 ? 4.731 0.401 4.508 1.00 96.69 72 ALA A C 1
ATOM 525 O O . ALA A 1 72 ? 4.386 0.970 5.547 1.00 96.69 72 ALA A O 1
ATOM 526 N N . ARG A 1 73 ? 5.841 0.755 3.847 1.00 96.44 73 ARG A N 1
ATOM 527 C CA . ARG A 1 73 ? 6.753 1.826 4.272 1.00 96.44 73 ARG A CA 1
ATOM 528 C C . ARG A 1 73 ? 6.038 3.174 4.340 1.00 96.44 73 ARG A C 1
ATOM 530 O O . ARG A 1 73 ? 6.173 3.883 5.338 1.00 96.44 73 ARG A O 1
ATOM 537 N N . ALA A 1 74 ? 5.267 3.515 3.307 1.00 96.50 74 ALA A N 1
ATOM 538 C CA . ALA A 1 74 ? 4.486 4.747 3.255 1.00 96.50 74 ALA A CA 1
ATOM 539 C C . ALA A 1 74 ? 3.463 4.814 4.396 1.00 96.50 74 ALA A C 1
ATOM 541 O O . ALA A 1 74 ? 3.319 5.860 5.019 1.00 96.50 74 ALA A O 1
ATOM 542 N N . ALA A 1 75 ? 2.813 3.696 4.729 1.00 96.44 75 ALA A N 1
ATOM 543 C CA . ALA A 1 75 ? 1.820 3.627 5.797 1.00 96.44 75 ALA A CA 1
ATOM 544 C C . ALA A 1 75 ? 2.436 3.701 7.209 1.00 96.44 75 ALA A C 1
ATOM 546 O O . ALA A 1 75 ? 1.847 4.297 8.116 1.00 96.44 75 ALA A O 1
ATOM 547 N N . LEU A 1 76 ? 3.630 3.132 7.407 1.00 96.62 76 LEU A N 1
ATOM 548 C CA . LEU A 1 76 ? 4.339 3.178 8.690 1.00 96.62 76 LEU A CA 1
ATOM 549 C C . LEU A 1 76 ? 4.706 4.608 9.103 1.00 96.62 76 LEU A C 1
ATOM 551 O O . LEU A 1 76 ? 4.619 4.930 10.287 1.00 96.62 76 LEU A O 1
ATOM 555 N N . GLY A 1 77 ? 5.074 5.476 8.153 1.00 94.94 77 GLY A N 1
ATOM 556 C CA . GLY A 1 77 ? 5.471 6.861 8.441 1.00 94.94 77 GLY A CA 1
ATOM 557 C C . GLY A 1 77 ? 4.414 7.649 9.240 1.00 94.94 77 GLY A C 1
ATOM 558 O O . GLY A 1 77 ? 4.732 8.182 10.303 1.00 94.94 77 GLY A O 1
ATOM 559 N N . PRO A 1 78 ? 3.143 7.680 8.797 1.00 93.12 78 PRO A N 1
ATOM 560 C CA . PRO A 1 78 ? 2.017 8.276 9.526 1.00 93.12 78 PRO A CA 1
ATOM 561 C C . PRO A 1 78 ? 1.482 7.4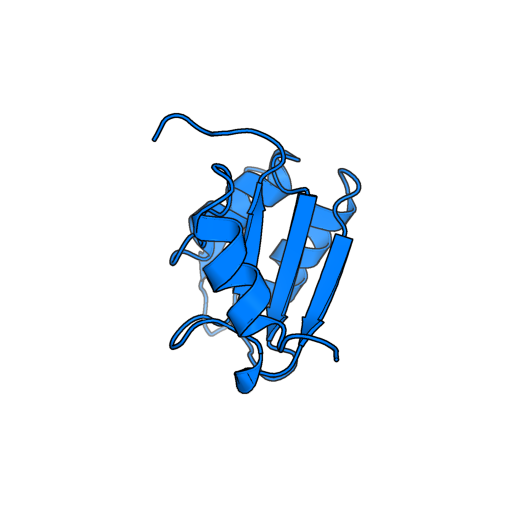48 10.711 1.00 93.12 78 PRO A C 1
ATOM 563 O O . PRO A 1 78 ? 0.473 7.826 11.321 1.00 93.12 78 PRO A O 1
ATOM 566 N N . GLY A 1 79 ? 2.096 6.304 11.028 1.00 95.31 79 GLY A N 1
ATOM 567 C CA . GLY A 1 79 ? 1.743 5.461 12.174 1.00 95.31 79 GLY A CA 1
ATOM 568 C C . GLY A 1 79 ? 0.622 4.448 11.928 1.00 95.31 79 GLY A C 1
ATOM 569 O O . GLY A 1 79 ? -0.089 4.105 12.871 1.00 95.31 79 GLY A O 1
ATOM 570 N N . ALA A 1 80 ? 0.416 3.996 10.688 1.00 95.94 80 ALA A N 1
ATOM 571 C CA . ALA A 1 80 ? -0.475 2.866 10.431 1.00 95.94 80 ALA A CA 1
ATOM 572 C C . ALA A 1 80 ? 0.114 1.556 10.983 1.00 95.94 80 ALA A C 1
ATOM 574 O O . ALA A 1 80 ? 1.328 1.414 11.154 1.00 95.94 80 ALA A O 1
ATOM 575 N N . ARG A 1 81 ? -0.747 0.566 11.221 1.00 96.25 81 ARG A N 1
ATOM 576 C CA . ARG A 1 81 ? -0.325 -0.816 11.479 1.00 96.25 81 ARG A CA 1
ATOM 577 C C . ARG A 1 81 ? -0.065 -1.520 10.151 1.00 96.25 81 ARG A C 1
ATOM 579 O O . ARG A 1 81 ? -0.803 -1.311 9.195 1.00 96.25 81 ARG A O 1
ATOM 586 N N . VAL A 1 82 ? 0.934 -2.395 10.111 1.00 95.88 82 VAL A N 1
ATOM 587 C CA . VAL A 1 82 ? 1.196 -3.269 8.960 1.00 95.88 82 VAL A CA 1
ATOM 588 C C . VAL A 1 82 ? 1.103 -4.716 9.417 1.00 95.88 82 VAL A C 1
ATOM 590 O O . VAL A 1 82 ? 1.715 -5.095 10.416 1.00 95.88 82 VAL A O 1
ATOM 593 N N . MET A 1 83 ? 0.329 -5.519 8.694 1.00 94.88 83 MET A N 1
ATOM 594 C CA . MET A 1 83 ? 0.206 -6.955 8.915 1.00 94.88 83 MET A CA 1
ATOM 595 C C . MET A 1 83 ? 0.572 -7.696 7.636 1.00 94.88 83 MET A C 1
ATOM 597 O O . MET A 1 83 ? 0.043 -7.409 6.568 1.00 94.88 83 MET A O 1
ATOM 601 N N . SER A 1 84 ? 1.458 -8.674 7.758 1.00 93.69 84 SER A N 1
ATOM 602 C CA . SER A 1 84 ? 1.796 -9.584 6.670 1.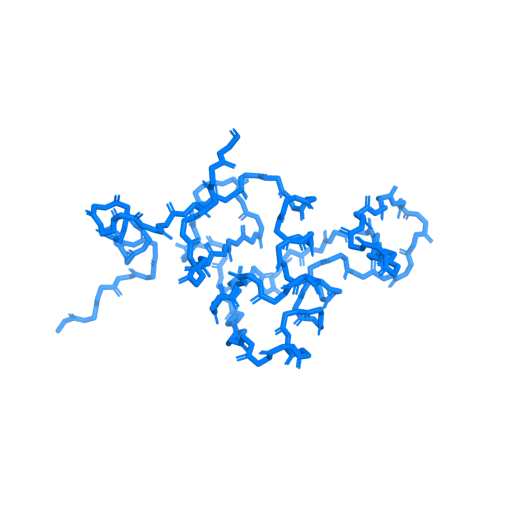00 93.69 84 SER A CA 1
ATOM 603 C C . SER A 1 84 ? 1.060 -10.902 6.904 1.00 93.69 84 SER A C 1
ATOM 605 O O . SER A 1 84 ? 1.167 -11.483 7.988 1.00 93.69 84 SER A O 1
ATOM 607 N N . VAL A 1 85 ? 0.258 -11.335 5.933 1.00 92.75 85 VAL A N 1
ATOM 608 C CA . VAL A 1 85 ? -0.633 -12.505 6.034 1.00 92.75 85 VAL A CA 1
ATOM 609 C C . VAL A 1 85 ? -0.453 -13.426 4.829 1.00 92.75 85 VAL A C 1
ATOM 611 O O . VAL A 1 85 ? 0.279 -13.097 3.901 1.00 92.75 85 VAL A O 1
ATOM 614 N N . ARG A 1 86 ? -1.058 -14.616 4.853 1.00 90.31 86 ARG A N 1
ATOM 615 C CA . ARG A 1 86 ? -1.107 -15.488 3.670 1.00 90.31 86 ARG A CA 1
ATOM 616 C C . ARG A 1 86 ? -2.229 -15.022 2.740 1.00 90.31 86 ARG A C 1
ATOM 618 O O . ARG A 1 86 ? -3.200 -14.441 3.213 1.00 90.31 86 ARG A O 1
ATOM 625 N N . SER A 1 87 ? -2.126 -15.332 1.448 1.00 87.19 87 SER A N 1
ATOM 626 C CA . SER A 1 87 ? -3.172 -15.066 0.447 1.00 87.19 87 SER A CA 1
ATOM 627 C C . SER A 1 87 ? -4.569 -15.512 0.896 1.00 87.19 87 SER A C 1
ATOM 629 O O . SER A 1 87 ? -5.537 -14.791 0.692 1.00 87.19 87 SER A O 1
ATOM 631 N N . ASP A 1 88 ? -4.666 -16.659 1.574 1.00 87.38 88 ASP A N 1
ATOM 632 C CA . ASP A 1 88 ? -5.936 -17.249 2.029 1.00 87.38 88 ASP A CA 1
ATOM 633 C C . ASP A 1 88 ? -6.621 -16.436 3.148 1.00 87.38 88 ASP A C 1
ATOM 635 O O . ASP A 1 88 ? -7.795 -16.647 3.455 1.00 87.38 88 ASP A O 1
ATOM 639 N N . ASP A 1 89 ? -5.892 -15.507 3.774 1.00 83.75 89 ASP A N 1
ATOM 640 C CA . ASP A 1 89 ? -6.409 -14.585 4.786 1.00 83.75 89 ASP A CA 1
ATOM 641 C C . ASP A 1 89 ? -6.869 -13.238 4.188 1.00 83.75 89 ASP A C 1
ATOM 643 O O . ASP A 1 89 ? -7.394 -12.391 4.920 1.00 83.75 89 ASP A O 1
ATOM 647 N N . LEU A 1 90 ? -6.687 -13.030 2.879 1.00 81.75 90 LEU A N 1
ATOM 648 C CA . LEU A 1 90 ? -7.112 -11.843 2.134 1.00 81.75 90 LEU A CA 1
ATOM 649 C C . LEU A 1 90 ? -8.379 -12.119 1.305 1.00 81.75 90 LEU A C 1
ATOM 651 O O . LEU A 1 90 ? -8.725 -13.271 1.049 1.00 81.75 90 LEU A O 1
ATOM 655 N N . PRO A 1 91 ? -9.101 -11.066 0.880 1.00 80.44 91 PRO A N 1
ATOM 656 C CA . PRO A 1 91 ? -10.126 -11.201 -0.150 1.00 80.44 91 PRO A CA 1
ATOM 657 C C . PRO A 1 91 ? -9.570 -11.823 -1.441 1.00 80.44 91 PRO A C 1
ATOM 659 O O . PRO A 1 91 ? -8.418 -11.593 -1.810 1.00 80.44 91 PRO A O 1
ATOM 662 N N . ASP A 1 92 ? -10.409 -12.565 -2.164 1.00 79.06 92 ASP A N 1
ATOM 663 C CA . ASP A 1 92 ? -9.995 -13.204 -3.414 1.00 79.06 92 ASP A CA 1
ATOM 664 C C . ASP A 1 92 ? -9.475 -12.176 -4.431 1.00 79.06 92 ASP A C 1
ATOM 666 O O . ASP A 1 92 ? -10.127 -11.172 -4.727 1.00 79.06 92 ASP A O 1
ATOM 670 N N . GLY A 1 93 ? -8.305 -12.462 -5.006 1.00 76.69 93 GLY A N 1
ATOM 671 C CA . GLY A 1 93 ? -7.737 -11.681 -6.104 1.00 76.69 93 GLY A CA 1
ATOM 672 C C . GLY A 1 93 ? -7.036 -10.381 -5.703 1.00 76.69 93 GLY A C 1
ATOM 673 O O . GLY A 1 93 ? -6.714 -9.600 -6.598 1.00 76.69 93 GLY A O 1
ATOM 674 N N . VAL A 1 94 ? -6.767 -10.142 -4.412 1.00 85.06 94 VAL A N 1
ATOM 675 C CA . VAL A 1 94 ? -5.963 -8.990 -3.965 1.00 85.06 94 VAL A CA 1
ATOM 676 C C . VAL A 1 94 ? -4.662 -9.421 -3.288 1.00 85.06 94 VAL A C 1
ATOM 678 O O . VAL A 1 94 ? -4.632 -10.376 -2.521 1.00 85.06 94 VAL A O 1
ATOM 681 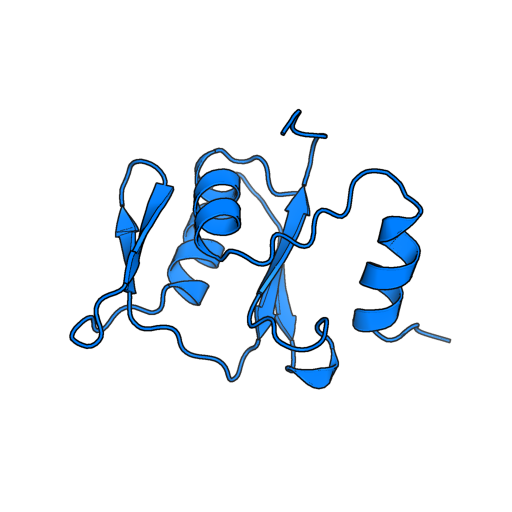N N . SER A 1 95 ? -3.582 -8.683 -3.548 1.00 89.81 95 SER A N 1
ATOM 682 C CA . SER A 1 95 ? -2.284 -8.848 -2.874 1.00 89.81 95 SER A CA 1
ATOM 683 C C . SER A 1 95 ? -2.124 -7.943 -1.649 1.00 89.81 95 SER A C 1
ATOM 685 O O . SER A 1 95 ? -1.205 -8.127 -0.853 1.00 89.81 95 SER A O 1
ATOM 687 N N . ALA A 1 96 ? -3.016 -6.964 -1.482 1.00 90.75 96 ALA A N 1
ATOM 688 C CA . ALA A 1 96 ? -3.066 -6.098 -0.316 1.00 90.75 96 ALA A CA 1
ATOM 689 C C . ALA A 1 96 ? -4.469 -5.529 -0.091 1.00 90.75 96 ALA A C 1
ATOM 691 O O . ALA A 1 96 ? -5.274 -5.414 -1.015 1.00 90.75 96 ALA A O 1
ATOM 692 N N . ALA A 1 97 ? -4.733 -5.123 1.146 1.00 89.69 97 ALA A N 1
ATOM 693 C CA . ALA A 1 97 ? -5.939 -4.419 1.551 1.00 89.69 97 ALA A CA 1
ATOM 694 C C . ALA A 1 97 ? -5.613 -3.348 2.603 1.00 89.69 97 ALA A C 1
ATOM 696 O O . ALA A 1 97 ? -4.641 -3.458 3.353 1.00 89.69 97 ALA A O 1
ATOM 697 N N . GLY A 1 98 ? -6.452 -2.314 2.673 1.00 88.75 98 GLY A N 1
ATOM 698 C CA . GLY A 1 98 ? -6.332 -1.229 3.641 1.00 88.75 98 GLY A CA 1
ATOM 699 C C . GLY A 1 98 ? -7.611 -1.021 4.443 1.00 88.75 98 GLY A C 1
ATOM 700 O O . GLY A 1 98 ? -8.718 -1.199 3.942 1.00 88.75 98 GLY A O 1
ATOM 701 N N . LEU A 1 99 ? -7.452 -0.609 5.696 1.00 87.12 99 LEU A N 1
ATOM 702 C CA . LEU A 1 99 ? -8.518 -0.044 6.518 1.00 87.12 99 LEU A CA 1
ATOM 703 C C . LEU A 1 99 ? -8.278 1.462 6.623 1.00 87.12 99 LEU A C 1
ATOM 705 O O . LEU A 1 99 ? -7.210 1.875 7.072 1.00 87.12 99 LEU A O 1
ATOM 709 N N . LEU A 1 100 ? -9.237 2.287 6.203 1.00 86.69 100 LEU A N 1
ATOM 710 C CA . LEU A 1 100 ? -9.092 3.745 6.231 1.00 86.69 100 LEU A CA 1
ATOM 711 C C . LEU A 1 100 ? -9.452 4.316 7.611 1.00 86.69 100 LEU A C 1
ATOM 713 O O . LEU A 1 100 ? -10.367 3.837 8.277 1.00 86.69 100 LEU A O 1
ATOM 717 N N . ARG A 1 101 ? -8.755 5.379 8.029 1.00 83.75 101 ARG A N 1
ATOM 718 C CA . ARG A 1 101 ? -9.022 6.124 9.275 1.00 83.75 101 ARG A CA 1
ATOM 719 C C . ARG A 1 101 ? -10.317 6.930 9.201 1.00 83.75 101 ARG A C 1
ATOM 721 O O . ARG A 1 101 ? -10.981 7.137 10.212 1.00 83.75 101 ARG A O 1
ATOM 728 N N . PHE A 1 102 ? -10.648 7.413 8.007 1.00 76.75 102 PHE A N 1
ATOM 729 C CA . PHE A 1 102 ? -11.795 8.274 7.736 1.00 76.75 102 PHE A CA 1
ATOM 730 C C . PHE A 1 102 ? -12.445 7.842 6.418 1.00 76.75 102 PHE A C 1
ATOM 732 O O . PHE A 1 102 ? -11.772 7.287 5.553 1.00 76.75 102 PHE A O 1
ATOM 739 N N . ALA A 1 103 ? -13.744 8.096 6.250 1.00 59.31 103 ALA A N 1
ATOM 740 C CA . ALA A 1 103 ? -14.379 7.924 4.947 1.00 59.31 103 ALA A CA 1
ATOM 741 C C . ALA A 1 103 ? -13.841 8.979 3.972 1.00 59.31 103 ALA A C 1
ATOM 743 O O . ALA A 1 103 ? -13.914 10.173 4.258 1.00 59.31 103 ALA A O 1
ATOM 744 N N . THR A 1 104 ? -13.327 8.542 2.830 1.00 53.59 104 THR A N 1
ATOM 745 C CA . THR A 1 104 ? -13.119 9.393 1.660 1.00 53.59 104 THR A CA 1
ATOM 746 C C . THR A 1 104 ? -14.434 9.486 0.887 1.00 53.59 104 THR A C 1
ATOM 748 O O . THR A 1 104 ? -15.096 8.473 0.662 1.00 53.59 104 THR A O 1
ATOM 751 N N . GLU A 1 105 ? -14.845 10.698 0.507 1.00 52.50 105 GLU A N 1
ATOM 752 C CA . GLU A 1 105 ? -15.820 10.848 -0.578 1.00 52.50 105 GLU A CA 1
ATOM 753 C C . GLU A 1 105 ? -15.100 10.457 -1.876 1.00 52.50 105 GLU A C 1
ATOM 755 O O . GLU A 1 105 ? -13.991 10.936 -2.124 1.00 52.50 105 GLU A O 1
ATOM 760 N N . GLY A 1 106 ? -15.674 9.498 -2.607 1.00 45.25 106 GLY A N 1
ATOM 761 C CA . GLY A 1 106 ? -15.126 8.975 -3.862 1.00 45.25 106 GLY A CA 1
ATOM 762 C C . GLY A 1 106 ? -15.258 9.948 -5.022 1.00 45.25 106 GLY A C 1
ATOM 763 O O . GLY A 1 106 ? -16.254 10.706 -5.042 1.00 45.25 106 GLY A O 1
#